Protein AF-A0A644ZWA3-F1 (afdb_monomer_lite)

Foldseek 3Di:
DWFFFQDDDDPPDDGPWFPSPGDDWDWDQDPVDGIWTDDVVVRDGDDPRTDDDDDDPDCQRVPPDDDDDDDPPPDDDDRGGDDDDDDDDDPDPDD

pLDDT: mean 81.75, std 13.61, range [44.06, 96.75]

Secondary structure (DSSP, 8-state):
-EEEE---PPTTSPP-TTTS-EEE-EEEE-TTS-EEEEETTTTEE--TTEEEEE--SSHHHH-SS-S-----TT----------PPPP---PPP-

Structure (mmCIF, N/CA/C/O backbone):
data_AF-A0A644ZWA3-F1
#
_entry.id   AF-A0A644ZWA3-F1
#
loop_
_atom_site.group_PDB
_atom_site.id
_atom_site.type_symbol
_atom_site.label_atom_id
_atom_site.label_alt_id
_atom_site.label_comp_id
_atom_site.label_asym_id
_atom_site.label_entity_id
_atom_site.label_seq_id
_atom_site.pdbx_PDB_ins_code
_atom_site.Cartn_x
_atom_site.Cartn_y
_atom_site.Cartn_z
_atom_site.occupancy
_atom_site.B_iso_or_equiv
_atom_site.auth_seq_id
_atom_site.auth_comp_id
_atom_site.auth_asym_id
_atom_site.auth_atom_id
_atom_site.pdbx_PDB_model_num
ATOM 1 N N . MET A 1 1 ? -4.438 -3.023 1.247 1.00 93.75 1 MET A N 1
ATOM 2 C CA . MET A 1 1 ? -4.165 -1.780 0.489 1.00 93.75 1 MET A CA 1
ATOM 3 C C . MET A 1 1 ? -2.864 -1.931 -0.269 1.00 93.75 1 MET A C 1
ATOM 5 O O . MET A 1 1 ? -2.024 -2.705 0.176 1.00 93.75 1 MET A O 1
ATOM 9 N N . SER A 1 2 ? -2.702 -1.234 -1.393 1.00 92.19 2 SER A N 1
ATOM 10 C CA . SER A 1 2 ? -1.455 -1.214 -2.167 1.00 92.19 2 SER A CA 1
ATOM 11 C C . SER A 1 2 ? -1.055 0.216 -2.514 1.00 92.19 2 SER A C 1
ATOM 13 O O . SER A 1 2 ? -1.911 1.064 -2.790 1.00 92.19 2 SER A O 1
ATOM 15 N N . GLY A 1 3 ? 0.246 0.484 -2.486 1.00 92.25 3 GLY A N 1
ATOM 16 C CA . GLY A 1 3 ? 0.784 1.815 -2.703 1.00 92.25 3 GLY A CA 1
ATOM 17 C C . GLY A 1 3 ? 2.301 1.860 -2.621 1.00 92.25 3 GLY A C 1
ATOM 18 O O . GLY A 1 3 ? 2.977 0.887 -2.954 1.00 92.25 3 GLY A O 1
ATOM 19 N N . TYR A 1 4 ? 2.825 2.993 -2.165 1.00 89.81 4 TYR A N 1
ATOM 20 C CA . TYR A 1 4 ? 4.258 3.230 -1.991 1.00 89.81 4 TYR A CA 1
ATOM 21 C C . TYR A 1 4 ? 4.560 3.704 -0.577 1.00 89.81 4 TYR A C 1
ATOM 23 O O . TYR A 1 4 ? 3.747 4.406 0.025 1.00 89.81 4 TYR A O 1
ATOM 31 N N . LEU A 1 5 ? 5.735 3.332 -0.070 1.00 87.75 5 LEU A N 1
ATOM 32 C CA . LEU A 1 5 ? 6.246 3.787 1.217 1.00 87.75 5 LEU A CA 1
ATOM 33 C C . LEU A 1 5 ? 7.485 4.662 1.006 1.00 87.75 5 LEU A C 1
ATOM 35 O O . LEU A 1 5 ? 8.503 4.189 0.500 1.00 87.75 5 LEU A O 1
ATOM 39 N N . ALA A 1 6 ? 7.415 5.926 1.421 1.00 85.25 6 ALA A N 1
ATOM 40 C CA . ALA A 1 6 ? 8.569 6.813 1.430 1.00 85.25 6 ALA A CA 1
ATOM 41 C C . ALA A 1 6 ? 9.573 6.342 2.487 1.00 85.25 6 ALA A C 1
ATOM 43 O O . ALA A 1 6 ? 9.268 6.312 3.682 1.00 85.25 6 ALA A O 1
ATOM 44 N N . THR A 1 7 ? 10.785 5.997 2.052 1.00 74.94 7 THR A N 1
ATOM 45 C CA . THR A 1 7 ? 11.851 5.570 2.960 1.00 74.94 7 THR A CA 1
ATOM 46 C C . THR A 1 7 ? 12.830 6.707 3.228 1.00 74.94 7 THR A C 1
ATOM 48 O O . THR A 1 7 ? 13.190 7.485 2.341 1.00 74.94 7 THR A O 1
ATOM 51 N N . VAL A 1 8 ? 13.286 6.819 4.476 1.00 71.56 8 VAL A N 1
ATOM 52 C CA . VAL A 1 8 ? 14.385 7.724 4.818 1.00 71.56 8 VAL A CA 1
ATOM 53 C C . VAL A 1 8 ? 15.688 7.010 4.481 1.00 71.56 8 VAL A C 1
ATOM 55 O O . VAL A 1 8 ? 16.030 5.996 5.091 1.00 71.56 8 VAL A O 1
ATOM 58 N N . ALA A 1 9 ? 16.418 7.526 3.494 1.00 67.44 9 ALA A N 1
ATOM 59 C CA . ALA A 1 9 ? 17.729 6.990 3.159 1.00 67.44 9 ALA A CA 1
ATOM 60 C C . ALA A 1 9 ? 18.704 7.161 4.332 1.00 67.44 9 ALA A C 1
ATOM 62 O O . ALA A 1 9 ? 18.706 8.183 5.020 1.00 67.44 9 ALA A O 1
ATOM 63 N N . ALA A 1 10 ? 19.566 6.161 4.536 1.00 69.69 10 ALA A N 1
ATOM 64 C CA . ALA A 1 10 ? 20.649 6.265 5.506 1.00 69.69 10 ALA A CA 1
ATOM 65 C C . ALA A 1 10 ? 21.542 7.486 5.191 1.00 69.69 10 ALA A C 1
ATOM 67 O O . ALA A 1 10 ? 21.741 7.800 4.011 1.00 69.69 10 ALA A O 1
ATOM 68 N N . PRO A 1 11 ? 22.121 8.153 6.208 1.00 72.06 11 PRO A N 1
ATOM 69 C CA . PRO A 1 11 ? 22.977 9.317 5.998 1.00 72.06 11 PRO A CA 1
ATOM 70 C C . PRO A 1 11 ? 24.075 9.049 4.959 1.00 72.06 11 PRO A C 1
ATOM 72 O O . PRO A 1 11 ? 24.791 8.051 5.039 1.00 72.06 11 PRO A O 1
ATOM 75 N N . GLY A 1 12 ? 24.198 9.933 3.966 1.00 76.25 12 GLY A N 1
ATOM 76 C CA . GLY A 1 12 ? 25.191 9.819 2.891 1.00 76.25 12 GLY A CA 1
ATOM 77 C C . GLY A 1 12 ? 24.818 8.874 1.742 1.00 76.25 12 GLY A C 1
ATOM 78 O O . GLY A 1 12 ? 25.595 8.757 0.796 1.00 76.25 12 GLY A O 1
ATOM 79 N N . ARG A 1 13 ? 23.646 8.224 1.773 1.00 69.56 13 ARG A N 1
ATOM 80 C CA . ARG A 1 13 ? 23.103 7.505 0.611 1.00 69.56 13 ARG A CA 1
ATOM 81 C C . ARG A 1 13 ? 22.098 8.376 -0.146 1.00 69.56 13 ARG A C 1
ATOM 83 O O . ARG A 1 13 ? 21.323 9.090 0.493 1.00 69.56 13 ARG A O 1
ATOM 90 N N . PRO A 1 14 ? 22.083 8.319 -1.491 1.00 67.88 14 PRO A N 1
ATOM 91 C CA . PRO A 1 14 ? 21.019 8.952 -2.255 1.00 67.88 14 PRO A CA 1
ATOM 92 C C . PRO A 1 14 ? 19.674 8.348 -1.845 1.00 67.88 14 PRO A C 1
ATOM 94 O O . PRO A 1 14 ? 19.594 7.167 -1.498 1.00 67.88 14 PRO A O 1
ATOM 97 N N . ARG A 1 15 ? 18.618 9.163 -1.891 1.00 66.38 15 ARG A N 1
ATOM 98 C CA . ARG A 1 15 ? 17.253 8.659 -1.749 1.00 66.38 15 ARG A CA 1
ATOM 99 C C . ARG A 1 15 ? 16.969 7.594 -2.803 1.00 66.38 15 ARG A C 1
ATOM 101 O O . ARG A 1 15 ? 17.464 7.677 -3.928 1.00 66.38 15 ARG A O 1
ATOM 108 N N . ASN A 1 16 ? 16.152 6.614 -2.439 1.00 62.31 16 ASN A N 1
ATOM 109 C CA . ASN A 1 16 ? 15.746 5.553 -3.348 1.00 62.31 16 ASN A CA 1
ATOM 110 C C . ASN A 1 16 ? 14.693 6.081 -4.332 1.00 62.31 16 ASN A C 1
ATOM 112 O O . ASN A 1 16 ? 13.500 5.848 -4.182 1.00 62.31 16 ASN A O 1
ATOM 116 N N . ILE A 1 17 ? 15.143 6.779 -5.373 1.00 56.75 17 ILE A N 1
ATOM 117 C CA . ILE A 1 17 ? 14.281 7.228 -6.469 1.00 56.75 17 ILE A CA 1
ATOM 118 C C . ILE A 1 17 ? 13.886 5.999 -7.287 1.00 56.75 17 ILE A C 1
ATOM 120 O O . ILE A 1 17 ? 14.729 5.331 -7.888 1.00 56.75 17 ILE A O 1
ATOM 124 N N . GLY A 1 18 ? 12.600 5.678 -7.282 1.00 50.25 18 GLY A N 1
ATOM 125 C CA . GLY A 1 18 ? 12.048 4.537 -7.996 1.00 50.25 18 GLY A CA 1
ATOM 126 C C . GLY A 1 18 ? 12.057 3.204 -7.262 1.00 50.25 18 GLY A C 1
ATOM 127 O O . GLY A 1 18 ? 11.405 2.273 -7.726 1.00 50.25 18 GLY A O 1
ATOM 128 N N . ALA A 1 19 ? 12.737 3.129 -6.118 1.00 49.12 19 ALA A N 1
ATOM 129 C CA . ALA A 1 19 ? 12.818 1.939 -5.270 1.00 49.12 19 ALA A CA 1
ATOM 130 C C . ALA A 1 19 ? 12.276 2.163 -3.845 1.00 49.12 19 ALA A C 1
ATOM 132 O O . ALA A 1 19 ? 12.328 1.234 -3.041 1.00 49.12 19 ALA A O 1
ATOM 133 N N . ASP A 1 20 ? 11.750 3.355 -3.532 1.00 57.19 20 ASP A N 1
ATOM 134 C CA . ASP A 1 20 ? 10.857 3.570 -2.387 1.00 57.19 20 ASP A CA 1
ATOM 135 C C . ASP A 1 20 ? 9.673 2.602 -2.558 1.00 57.19 20 ASP A C 1
ATOM 137 O O . ASP A 1 20 ? 8.865 2.729 -3.480 1.00 57.19 20 ASP A O 1
ATOM 141 N N . ALA A 1 21 ? 9.723 1.507 -1.796 1.00 64.88 21 ALA A N 1
ATOM 142 C CA . ALA A 1 21 ? 9.191 0.219 -2.215 1.00 64.88 21 ALA A CA 1
ATOM 143 C C . ALA A 1 21 ? 7.691 0.290 -2.516 1.00 64.88 21 ALA A C 1
ATOM 145 O O . ALA A 1 21 ? 6.920 0.888 -1.760 1.00 64.88 21 ALA A O 1
ATOM 146 N N . THR A 1 22 ? 7.263 -0.384 -3.591 1.00 83.00 22 THR A N 1
ATOM 147 C CA . THR A 1 22 ? 5.868 -0.820 -3.676 1.00 83.00 22 THR A CA 1
ATOM 148 C C . THR A 1 22 ? 5.551 -1.538 -2.375 1.00 83.00 22 THR A C 1
ATOM 150 O O . THR A 1 22 ? 6.244 -2.495 -2.020 1.00 83.00 22 THR A O 1
ATOM 153 N N . HIS A 1 23 ? 4.543 -1.063 -1.663 1.00 89.81 23 HIS A N 1
ATOM 154 C CA . HIS A 1 23 ? 4.219 -1.542 -0.332 1.00 89.81 23 HIS A CA 1
ATOM 155 C C . HIS A 1 23 ? 2.750 -1.920 -0.244 1.00 89.81 23 HIS A C 1
ATOM 157 O O . HIS A 1 23 ? 1.906 -1.473 -1.030 1.00 89.81 23 HIS A O 1
ATOM 163 N N . ALA A 1 24 ? 2.452 -2.780 0.717 1.00 92.56 24 ALA A N 1
ATOM 164 C CA . ALA A 1 24 ? 1.100 -3.181 1.035 1.00 92.56 24 ALA A CA 1
ATOM 165 C C . ALA A 1 24 ? 0.918 -3.168 2.546 1.00 92.56 24 ALA A C 1
ATOM 167 O O . ALA A 1 24 ? 1.795 -3.582 3.298 1.00 92.56 24 ALA A O 1
ATOM 168 N N . TRP A 1 25 ? -0.250 -2.715 2.973 1.00 95.12 25 TRP A N 1
ATOM 169 C CA . TRP A 1 25 ? -0.634 -2.644 4.376 1.00 95.12 25 TRP A CA 1
ATOM 170 C C . TRP A 1 25 ? -2.112 -3.007 4.531 1.00 95.12 25 TRP A C 1
ATOM 172 O O . TRP A 1 25 ? -2.842 -3.175 3.539 1.00 95.12 25 TRP A O 1
ATOM 182 N N . ALA A 1 26 ? -2.551 -3.179 5.773 1.00 96.31 26 ALA A N 1
ATOM 183 C CA . ALA A 1 26 ? -3.896 -3.635 6.099 1.00 96.31 26 ALA A CA 1
ATOM 184 C C . ALA A 1 26 ? -4.740 -2.489 6.663 1.00 96.31 26 ALA A C 1
ATOM 186 O 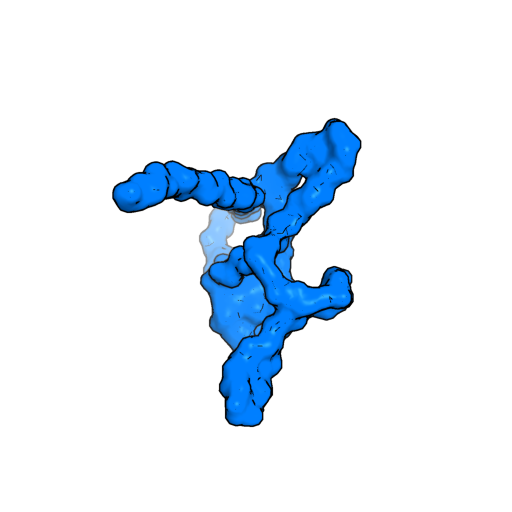O . ALA A 1 26 ? -4.231 -1.637 7.378 1.00 96.31 26 ALA A O 1
ATOM 187 N N . GLY A 1 27 ? -6.035 -2.500 6.353 1.00 95.75 27 GLY A N 1
ATOM 188 C CA . GLY A 1 27 ? -7.029 -1.642 6.993 1.00 95.75 27 GLY A CA 1
ATOM 189 C C . GLY A 1 27 ? -8.038 -2.494 7.739 1.00 95.75 27 GLY A C 1
ATOM 190 O O . GLY A 1 27 ? -8.432 -3.556 7.248 1.00 95.75 27 GLY A O 1
ATOM 191 N N . VAL A 1 28 ? -8.475 -2.031 8.904 1.00 95.62 28 VAL A N 1
ATOM 192 C CA . VAL A 1 28 ? -9.582 -2.625 9.655 1.00 95.62 28 VAL A CA 1
ATOM 193 C C . VAL A 1 28 ? -10.705 -1.609 9.798 1.00 95.62 28 VAL A C 1
ATOM 195 O O . VAL A 1 28 ? -10.476 -0.462 10.170 1.00 95.62 28 VAL A O 1
ATOM 198 N N . TRP A 1 29 ? -11.932 -2.024 9.494 1.00 96.06 29 TRP A N 1
ATOM 199 C CA . TRP A 1 29 ? -13.108 -1.202 9.755 1.00 96.06 29 TRP A CA 1
ATOM 200 C C . TRP A 1 29 ? -13.471 -1.282 11.237 1.00 96.06 29 TRP A C 1
ATOM 202 O O . TRP A 1 29 ? -13.694 -2.379 11.759 1.00 96.06 29 TRP A O 1
ATOM 212 N N . LEU A 1 30 ? -13.561 -0.133 11.903 1.00 96.56 30 LEU A N 1
ATOM 213 C CA . LEU A 1 30 ? -13.957 -0.041 13.305 1.00 96.56 30 LEU A CA 1
ATOM 214 C C . LEU A 1 30 ? -15.403 0.478 13.399 1.00 96.56 30 LEU A C 1
ATOM 216 O O . LEU A 1 30 ? -15.655 1.639 13.082 1.00 96.56 30 LEU A O 1
ATOM 220 N N . PRO A 1 31 ? -16.382 -0.340 13.837 1.00 96.75 31 PRO A N 1
ATOM 221 C CA . PRO A 1 31 ? -17.768 0.108 13.957 1.00 96.75 31 PRO A CA 1
ATOM 222 C C . PRO A 1 31 ? -17.908 1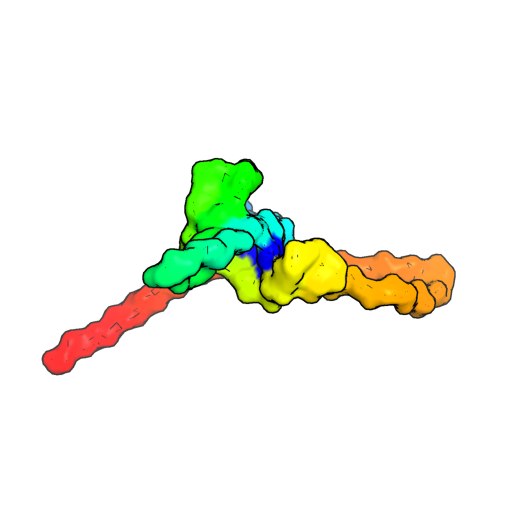.321 14.886 1.00 96.75 31 PRO A C 1
ATOM 224 O O . PRO A 1 31 ? -17.456 1.288 16.028 1.00 96.75 31 PRO A O 1
ATOM 227 N N . GLY A 1 32 ? -18.567 2.379 14.406 1.00 95.94 32 GLY A N 1
ATOM 228 C CA . GLY A 1 32 ? -18.722 3.638 15.148 1.00 95.94 32 GLY A CA 1
ATOM 229 C C . GLY A 1 32 ? -17.531 4.596 15.032 1.00 95.94 32 GLY A C 1
ATOM 230 O O . GLY A 1 32 ? -17.607 5.708 15.547 1.00 95.94 32 GLY A O 1
ATOM 231 N N . ALA A 1 33 ? -16.472 4.187 14.335 1.00 92.75 33 ALA A N 1
ATOM 232 C CA . ALA A 1 33 ? -15.391 5.036 13.854 1.00 92.75 33 ALA A CA 1
ATOM 233 C C . ALA A 1 33 ? -15.250 4.838 12.327 1.00 92.75 33 ALA A C 1
ATOM 235 O O . ALA A 1 33 ? -16.242 4.556 11.654 1.00 92.75 33 ALA A O 1
ATOM 236 N N . ASP A 1 34 ? -14.034 4.989 11.802 1.00 95.69 34 ASP A N 1
ATOM 237 C CA . ASP A 1 34 ? -13.684 4.811 10.390 1.00 95.69 34 ASP A CA 1
ATOM 238 C C . ASP A 1 34 ? -12.703 3.638 10.193 1.00 95.69 34 ASP A C 1
ATOM 240 O O . ASP A 1 34 ? -12.441 2.837 11.098 1.00 95.69 34 ASP A O 1
ATOM 244 N N . TRP A 1 35 ? -12.160 3.522 8.981 1.00 95.50 35 TRP A N 1
ATOM 245 C CA . TRP A 1 35 ? -11.030 2.649 8.685 1.00 95.50 35 TRP A CA 1
ATOM 246 C C . TRP A 1 35 ? -9.794 3.041 9.494 1.00 95.50 35 TRP A C 1
ATOM 248 O O . TRP A 1 35 ? -9.455 4.218 9.614 1.00 95.50 35 TRP A O 1
ATOM 258 N N . TYR A 1 36 ? -9.115 2.030 10.024 1.00 96.12 36 TYR A N 1
ATOM 259 C CA . TYR A 1 36 ? -7.847 2.173 10.716 1.00 96.12 36 TYR A CA 1
ATOM 260 C C . TYR A 1 36 ? -6.764 1.358 10.015 1.00 96.12 36 TYR A C 1
ATOM 262 O O . TYR A 1 36 ? -6.884 0.138 9.875 1.00 96.12 36 TYR A O 1
ATOM 270 N N . ASP A 1 37 ? -5.705 2.047 9.599 1.00 96.69 37 ASP A N 1
ATOM 271 C CA . ASP A 1 37 ? -4.691 1.508 8.700 1.00 96.69 37 ASP A CA 1
ATOM 272 C C . ASP A 1 37 ? -3.394 1.195 9.452 1.00 96.69 37 ASP A C 1
ATOM 274 O O . ASP A 1 37 ? -2.860 2.013 10.207 1.00 96.69 37 ASP A O 1
ATOM 278 N N . LEU A 1 38 ? -2.879 -0.012 9.231 1.00 96.31 38 LEU A N 1
ATOM 279 C CA . LEU A 1 38 ? -1.752 -0.598 9.944 1.00 96.31 38 LEU A CA 1
ATOM 280 C C . LEU A 1 38 ? -0.734 -1.176 8.971 1.00 96.31 38 LEU A C 1
ATOM 282 O O . LEU A 1 38 ? -1.086 -1.975 8.097 1.00 96.31 38 LEU A O 1
ATOM 286 N N . ASP A 1 39 ? 0.533 -0.844 9.201 1.00 95.50 39 ASP A N 1
ATOM 287 C CA . ASP A 1 39 ? 1.682 -1.427 8.524 1.00 95.50 39 ASP A CA 1
ATOM 288 C C . ASP A 1 39 ? 2.370 -2.459 9.440 1.00 95.50 39 ASP A C 1
ATOM 290 O O . ASP A 1 39 ? 3.251 -2.109 10.234 1.00 95.50 39 ASP A O 1
ATOM 294 N N . PRO A 1 40 ? 1.989 -3.748 9.351 1.00 92.50 40 PRO A N 1
ATOM 295 C CA . PRO A 1 40 ? 2.563 -4.793 10.193 1.00 92.50 40 PRO A CA 1
ATOM 296 C C . PRO A 1 40 ? 4.021 -5.111 9.841 1.00 92.50 40 PRO A C 1
ATOM 298 O O . PRO A 1 40 ? 4.715 -5.718 10.650 1.00 92.50 40 PRO A O 1
ATOM 301 N N . THR A 1 41 ? 4.502 -4.733 8.651 1.00 90.56 41 THR A N 1
ATOM 302 C CA . THR A 1 41 ? 5.906 -4.945 8.268 1.00 90.56 41 THR A CA 1
ATOM 303 C C . THR A 1 41 ? 6.831 -4.011 9.038 1.00 90.56 41 THR A C 1
ATOM 305 O O . THR A 1 41 ? 7.940 -4.410 9.387 1.00 90.56 41 THR A O 1
ATOM 308 N N . ASN A 1 42 ? 6.364 -2.795 9.328 1.00 90.50 42 ASN A N 1
ATOM 309 C CA . ASN A 1 42 ? 7.134 -1.771 10.033 1.00 90.50 42 ASN A CA 1
ATOM 310 C C . ASN A 1 42 ? 6.644 -1.515 11.470 1.00 90.50 42 ASN A C 1
ATOM 312 O O . ASN A 1 42 ? 7.062 -0.529 12.072 1.00 90.50 42 ASN A O 1
ATOM 316 N N . ASP A 1 43 ? 5.775 -2.384 12.002 1.00 94.06 43 ASP A N 1
ATOM 317 C CA . ASP A 1 43 ? 5.215 -2.324 13.363 1.00 94.06 43 ASP A CA 1
ATOM 318 C C . ASP A 1 43 ? 4.671 -0.935 13.741 1.00 94.06 43 ASP A C 1
ATOM 320 O O . ASP A 1 43 ? 4.981 -0.370 14.793 1.00 94.06 43 ASP A O 1
ATOM 324 N N . ARG A 1 44 ? 3.897 -0.326 12.835 1.00 93.44 44 ARG A N 1
ATOM 325 C CA . ARG A 1 44 ? 3.389 1.035 13.044 1.00 93.44 44 ARG A CA 1
ATOM 326 C C . ARG A 1 44 ? 2.059 1.315 12.342 1.00 93.44 44 ARG A C 1
ATOM 328 O O . ARG A 1 44 ? 1.723 0.649 11.361 1.00 93.44 44 ARG A O 1
ATOM 335 N N . PRO A 1 45 ? 1.305 2.328 12.804 1.00 96.19 45 PRO A N 1
ATOM 336 C CA . PRO A 1 45 ? 0.190 2.875 12.045 1.00 96.19 45 PRO A CA 1
ATOM 337 C C . PRO A 1 45 ? 0.652 3.511 10.734 1.00 96.19 45 PRO A C 1
ATOM 339 O O . PRO A 1 45 ? 1.788 3.977 10.609 1.00 96.19 45 PRO A O 1
ATOM 342 N N . VAL A 1 46 ? -0.265 3.566 9.776 1.00 95.12 46 VAL A N 1
ATOM 343 C CA . VAL A 1 46 ? -0.062 4.280 8.516 1.00 95.12 46 VAL A CA 1
ATOM 344 C C . VAL A 1 46 ? -0.095 5.790 8.743 1.00 95.12 46 VAL A C 1
ATOM 346 O O . VAL A 1 46 ? -0.894 6.308 9.519 1.00 95.12 46 VAL A O 1
ATOM 349 N N . ASP A 1 47 ? 0.795 6.493 8.052 1.00 92.62 47 ASP A N 1
ATOM 350 C CA . ASP A 1 47 ? 0.986 7.940 8.129 1.00 92.62 47 ASP A CA 1
ATOM 351 C C . ASP A 1 47 ? 1.254 8.535 6.733 1.00 92.62 47 ASP A C 1
ATOM 353 O O . ASP A 1 47 ? 1.167 7.846 5.715 1.00 92.62 47 ASP A O 1
ATOM 357 N N . GLU A 1 48 ? 1.641 9.811 6.680 1.00 90.50 48 GLU A N 1
ATOM 358 C CA . GLU A 1 48 ? 1.918 10.559 5.443 1.00 90.50 48 GLU A CA 1
ATOM 359 C C . GLU A 1 48 ? 3.034 9.962 4.566 1.00 90.50 48 GLU A C 1
ATOM 361 O O . GLU A 1 48 ? 3.179 10.342 3.404 1.00 90.50 48 GLU A O 1
ATOM 366 N N . SER A 1 49 ? 3.822 9.015 5.088 1.00 89.06 49 SER A N 1
ATOM 367 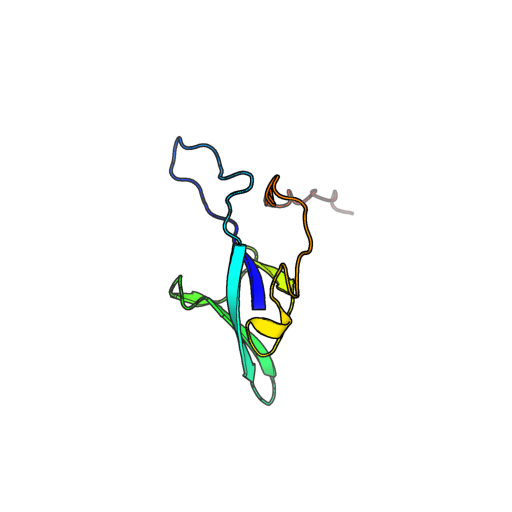C CA . SER A 1 49 ? 4.824 8.299 4.294 1.00 89.06 49 SER A CA 1
ATOM 368 C C . SER A 1 49 ? 4.236 7.169 3.442 1.00 89.06 49 SER A C 1
ATOM 370 O O . SER A 1 49 ? 4.967 6.591 2.642 1.00 89.06 49 SER A O 1
ATOM 372 N N . HIS A 1 50 ? 2.937 6.873 3.556 1.00 91.81 50 HIS A N 1
ATOM 373 C CA . HIS A 1 50 ? 2.248 5.867 2.749 1.00 91.81 50 HIS A CA 1
ATOM 374 C C . HIS A 1 50 ? 1.364 6.534 1.694 1.00 91.81 50 HIS A C 1
ATOM 376 O O . HIS A 1 50 ? 0.337 7.141 1.994 1.00 91.81 50 HIS A O 1
ATOM 382 N N . ALA A 1 51 ? 1.732 6.383 0.427 1.00 91.31 51 ALA A N 1
ATOM 383 C CA . ALA A 1 51 ? 0.909 6.832 -0.686 1.00 91.31 51 ALA A CA 1
ATOM 384 C C . ALA A 1 51 ? -0.013 5.698 -1.147 1.00 91.31 51 ALA A C 1
ATOM 386 O O . ALA A 1 51 ? 0.428 4.782 -1.844 1.00 91.31 51 ALA A O 1
ATOM 387 N N . THR A 1 52 ? -1.294 5.755 -0.774 1.00 93.44 52 THR A N 1
ATOM 388 C CA . THR A 1 52 ? -2.324 4.810 -1.242 1.00 93.44 52 THR A CA 1
ATOM 389 C C . THR A 1 52 ? -2.558 4.950 -2.742 1.00 93.44 52 THR A C 1
ATOM 391 O O . THR A 1 52 ? -2.881 6.035 -3.220 1.00 93.44 52 THR A O 1
ATOM 394 N N . VAL A 1 53 ? -2.472 3.840 -3.479 1.00 92.31 53 VAL A N 1
ATOM 395 C CA . VAL A 1 53 ? -2.784 3.789 -4.921 1.00 92.31 53 VAL A C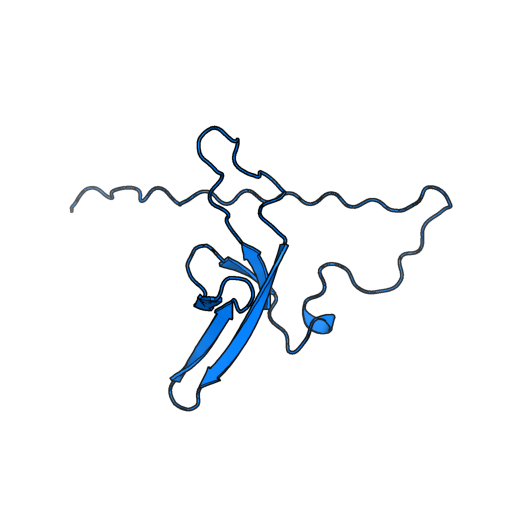A 1
ATOM 396 C C . VAL A 1 53 ? -3.997 2.900 -5.208 1.00 92.31 53 VAL A C 1
ATOM 398 O O . VAL A 1 53 ? -4.737 3.168 -6.151 1.00 92.31 53 VAL A O 1
ATOM 401 N N . ALA A 1 54 ? -4.246 1.872 -4.388 1.00 94.00 54 ALA A N 1
ATOM 402 C CA . ALA A 1 54 ? -5.411 0.997 -4.523 1.00 94.00 54 ALA A CA 1
ATOM 403 C C . ALA A 1 54 ? -5.891 0.413 -3.180 1.00 94.00 54 ALA A C 1
ATOM 405 O O . ALA A 1 54 ? -5.097 0.109 -2.281 1.00 94.00 54 ALA A O 1
ATOM 406 N N . TRP A 1 55 ? -7.205 0.192 -3.074 1.00 95.19 55 TRP A N 1
ATOM 407 C CA . TRP A 1 55 ? -7.884 -0.491 -1.965 1.00 95.19 55 TRP A CA 1
ATOM 408 C C . TRP A 1 55 ? -8.650 -1.710 -2.470 1.00 95.19 55 TRP A C 1
ATOM 410 O O . TRP A 1 55 ? -9.272 -1.667 -3.525 1.00 95.19 55 TRP A O 1
ATOM 420 N N . GLY A 1 56 ? -8.626 -2.781 -1.684 1.00 95.19 56 GLY A N 1
ATOM 421 C CA . GLY A 1 56 ? -9.262 -4.046 -2.018 1.00 95.19 56 GLY A CA 1
ATOM 422 C C . GLY A 1 56 ? -9.182 -5.020 -0.852 1.00 95.19 56 GLY A C 1
ATOM 423 O O . GLY A 1 56 ? -8.444 -4.776 0.111 1.00 95.19 56 GLY A O 1
ATOM 424 N N . ARG A 1 57 ? -9.964 -6.097 -0.921 1.00 94.62 57 ARG A N 1
ATOM 425 C CA . ARG A 1 57 ? -10.093 -7.078 0.163 1.00 94.62 57 ARG A CA 1
ATOM 426 C C . ARG A 1 57 ? -8.844 -7.940 0.291 1.00 94.62 57 ARG A C 1
ATOM 428 O O . ARG A 1 57 ? -8.461 -8.302 1.401 1.00 94.62 57 ARG A O 1
ATOM 435 N N . ASP A 1 58 ? -8.224 -8.263 -0.835 1.00 92.19 58 ASP A N 1
ATOM 436 C CA . ASP A 1 58 ? -6.988 -9.028 -0.902 1.00 92.19 58 ASP A CA 1
ATOM 437 C C . ASP A 1 58 ? -6.107 -8.558 -2.069 1.00 92.19 58 ASP A C 1
ATOM 439 O O . ASP A 1 58 ? -6.402 -7.575 -2.750 1.00 92.19 58 ASP A O 1
ATOM 443 N N . TYR A 1 59 ? -4.985 -9.247 -2.278 1.00 88.50 59 TYR A N 1
ATOM 444 C CA . TYR A 1 59 ? -4.018 -8.904 -3.316 1.00 88.50 59 TYR A CA 1
ATOM 445 C C . TYR A 1 59 ? -4.626 -8.874 -4.728 1.00 88.50 59 TYR A C 1
ATOM 447 O O . TYR A 1 59 ? -4.208 -8.065 -5.551 1.00 88.50 59 TYR A O 1
ATOM 455 N N . SER A 1 60 ? -5.619 -9.714 -5.026 1.00 90.88 60 SER A N 1
ATOM 456 C CA . SER A 1 60 ? -6.184 -9.835 -6.376 1.00 90.88 60 SER A CA 1
ATOM 457 C C . SER A 1 60 ? -6.992 -8.612 -6.827 1.00 90.88 60 SER A C 1
ATOM 459 O O . SER A 1 60 ? -7.135 -8.385 -8.035 1.00 90.88 60 SER A O 1
ATOM 461 N N . ASP A 1 61 ? -7.464 -7.810 -5.870 1.00 92.69 61 ASP A N 1
ATOM 462 C CA . ASP A 1 61 ? -8.173 -6.548 -6.100 1.00 92.69 61 ASP A CA 1
ATOM 463 C C . ASP A 1 61 ? -7.217 -5.372 -6.350 1.00 92.69 61 ASP A C 1
ATOM 465 O O . ASP A 1 61 ? -7.609 -4.364 -6.932 1.00 92.69 61 ASP A O 1
ATOM 469 N N . VAL A 1 62 ? -5.964 -5.486 -5.899 1.00 92.69 62 VAL A N 1
ATOM 470 C CA . VAL A 1 62 ? -4.988 -4.380 -5.883 1.00 92.69 62 VAL A CA 1
ATOM 471 C C . VAL A 1 62 ? -3.679 -4.715 -6.596 1.00 92.69 62 VAL A C 1
ATOM 473 O O . VAL A 1 62 ? -2.707 -3.970 -6.486 1.00 92.69 62 VAL A O 1
ATOM 476 N N . ALA A 1 63 ? -3.628 -5.841 -7.309 1.00 88.38 63 ALA A N 1
ATOM 477 C CA . ALA A 1 63 ? -2.446 -6.269 -8.042 1.00 88.38 63 ALA A CA 1
ATOM 478 C C . ALA A 1 63 ? -2.080 -5.217 -9.110 1.00 88.38 63 ALA A C 1
ATOM 480 O O . ALA A 1 63 ? -2.915 -4.924 -9.971 1.00 88.38 63 ALA A O 1
ATOM 481 N N . PRO A 1 64 ? -0.839 -4.686 -9.121 1.00 80.62 64 PRO A N 1
ATOM 482 C CA . PRO A 1 64 ? -0.415 -3.692 -10.112 1.00 80.62 64 PRO A CA 1
ATOM 483 C C . PRO A 1 64 ? -0.542 -4.178 -11.563 1.00 80.62 64 PRO A C 1
ATOM 485 O O . PRO A 1 64 ? -0.761 -3.385 -12.474 1.00 80.62 64 PRO A O 1
ATOM 488 N N . VAL A 1 65 ? -0.404 -5.491 -11.777 1.00 83.25 65 VAL A N 1
ATOM 489 C CA . VAL A 1 65 ? -0.592 -6.166 -13.065 1.00 83.25 65 VAL A CA 1
ATOM 490 C C . VAL A 1 65 ? -1.364 -7.457 -12.829 1.00 83.25 65 VAL A C 1
ATOM 492 O O . VAL A 1 65 ? -1.000 -8.255 -11.967 1.00 83.25 65 VAL A O 1
ATOM 495 N N . ARG A 1 66 ? -2.415 -7.683 -13.622 1.00 82.19 66 ARG A N 1
ATOM 496 C CA . ARG A 1 66 ? -3.287 -8.861 -13.551 1.00 82.19 66 ARG A CA 1
ATOM 497 C C . ARG A 1 66 ? -3.656 -9.332 -14.955 1.00 82.19 66 ARG A C 1
ATOM 499 O O . ARG A 1 66 ? -3.932 -8.515 -15.826 1.00 82.19 66 ARG A O 1
ATOM 506 N N . GLY A 1 67 ? -3.754 -10.649 -15.139 1.00 84.75 67 GLY A N 1
ATOM 507 C CA . GLY A 1 67 ? -4.252 -11.274 -16.367 1.00 84.75 67 GLY A CA 1
ATOM 508 C C . GLY A 1 67 ? -3.192 -12.086 -17.106 1.00 84.75 67 GLY A C 1
ATOM 509 O O . GLY A 1 67 ? -2.179 -12.477 -16.532 1.00 84.75 67 GLY A O 1
ATOM 510 N N . VAL A 1 68 ? -3.458 -12.363 -18.382 1.00 85.00 68 VAL A N 1
ATOM 511 C CA . VAL A 1 68 ? -2.553 -13.096 -19.275 1.00 85.00 68 VAL A CA 1
ATOM 512 C C . VAL A 1 68 ? -1.861 -12.095 -20.192 1.00 85.00 68 VAL A C 1
ATOM 514 O O . VAL A 1 68 ? -2.529 -11.320 -20.874 1.00 85.00 68 VAL A O 1
ATOM 517 N N . ILE A 1 69 ? -0.529 -12.114 -20.211 1.00 79.06 69 ILE A N 1
ATOM 518 C CA . ILE A 1 69 ? 0.281 -11.293 -21.114 1.00 79.06 69 ILE A CA 1
ATOM 519 C C . ILE A 1 69 ? 0.678 -12.168 -22.305 1.00 79.06 69 ILE A C 1
ATOM 521 O O . ILE A 1 69 ? 1.417 -13.137 -22.142 1.00 79.06 69 ILE A O 1
ATOM 525 N N . TYR A 1 70 ? 0.186 -11.828 -23.495 1.00 81.62 70 TYR A N 1
ATOM 526 C CA . TYR A 1 70 ? 0.637 -12.424 -24.752 1.00 81.62 70 TYR A CA 1
ATOM 527 C C . TYR A 1 70 ? 1.803 -11.597 -25.296 1.00 81.62 70 TYR A C 1
ATOM 529 O O . TYR A 1 70 ? 1.666 -10.389 -25.477 1.00 81.62 70 TYR A O 1
ATOM 537 N N . GLY A 1 71 ? 2.942 -12.232 -25.558 1.00 75.00 71 GLY A N 1
ATOM 538 C CA . GLY A 1 71 ? 4.101 -11.576 -26.153 1.00 75.00 71 GLY A CA 1
ATOM 539 C C . GLY A 1 71 ? 4.922 -12.558 -26.975 1.00 75.00 71 GLY A C 1
ATOM 540 O O . GLY A 1 71 ? 4.978 -13.744 -26.647 1.00 75.00 71 GLY A O 1
ATOM 541 N N . ASP A 1 72 ? 5.551 -12.059 -28.037 1.00 78.88 72 ASP A N 1
ATOM 542 C CA . ASP A 1 72 ? 6.542 -12.822 -28.794 1.00 78.88 72 ASP A CA 1
ATOM 543 C C . ASP A 1 72 ? 7.769 -13.142 -27.920 1.00 78.88 72 ASP A C 1
ATOM 545 O O . ASP A 1 72 ? 7.957 -12.586 -26.835 1.00 78.88 72 ASP A O 1
ATOM 549 N N . SER A 1 73 ? 8.637 -14.036 -28.400 1.00 74.31 73 SER A N 1
ATOM 550 C CA . SER A 1 73 ? 9.782 -14.622 -27.676 1.00 74.31 73 SER A CA 1
ATOM 551 C C . SER A 1 73 ? 10.822 -13.636 -27.108 1.00 74.31 73 SER A C 1
ATOM 553 O O . SER A 1 73 ? 11.815 -14.072 -26.531 1.00 74.31 73 SER A O 1
ATOM 555 N N . GLY A 1 74 ? 10.630 -12.324 -27.268 1.00 76.62 74 GLY A N 1
ATOM 556 C CA . GLY A 1 74 ? 11.492 -11.263 -26.739 1.00 76.62 74 GLY A CA 1
ATOM 557 C C . GLY A 1 74 ? 11.338 -10.983 -25.238 1.00 76.62 74 GLY A C 1
ATOM 558 O O . GLY A 1 74 ? 12.131 -10.222 -24.689 1.00 76.62 74 GLY A O 1
ATOM 559 N N . GLY A 1 75 ? 10.363 -11.604 -24.564 1.00 74.25 75 GLY A N 1
ATOM 560 C CA . GLY A 1 75 ? 10.111 -11.403 -23.134 1.00 74.25 75 GLY A CA 1
ATOM 561 C C . GLY A 1 75 ? 9.403 -10.080 -22.812 1.00 74.25 75 GLY A C 1
ATOM 562 O O . GLY A 1 75 ? 9.232 -9.212 -23.663 1.00 74.25 75 GLY A O 1
ATOM 563 N N . SER A 1 76 ? 8.963 -9.935 -21.560 1.00 77.12 76 SER A N 1
ATOM 564 C CA . SER A 1 76 ? 8.299 -8.729 -21.047 1.00 77.12 76 SER A CA 1
ATOM 565 C C . SER A 1 76 ? 9.146 -8.114 -19.938 1.00 77.12 76 SER A C 1
ATOM 567 O O . SER A 1 76 ? 9.578 -8.823 -19.030 1.00 77.12 76 SER A O 1
ATOM 569 N N . SER A 1 77 ? 9.365 -6.799 -19.985 1.00 79.00 77 SER A N 1
ATOM 570 C CA . SER A 1 77 ? 10.023 -6.056 -18.906 1.00 79.00 77 SER A CA 1
ATOM 571 C C . SER A 1 77 ? 9.138 -4.912 -18.428 1.00 79.00 77 SER A C 1
ATOM 573 O O . SER A 1 77 ? 8.399 -4.311 -19.206 1.00 79.00 77 SER A O 1
ATOM 575 N N . MET A 1 78 ? 9.204 -4.622 -17.132 1.00 76.19 78 MET A N 1
ATOM 576 C CA . MET A 1 78 ? 8.489 -3.517 -16.511 1.00 76.19 78 MET A CA 1
ATOM 577 C C . MET A 1 78 ? 9.474 -2.701 -15.686 1.00 76.19 78 MET A C 1
ATOM 579 O O . MET A 1 78 ? 10.213 -3.248 -14.870 1.00 76.19 78 MET A O 1
ATOM 583 N N . LYS A 1 79 ? 9.467 -1.385 -15.900 1.00 77.31 79 LYS A N 1
ATOM 584 C CA . LYS A 1 79 ? 10.221 -0.427 -15.097 1.00 77.31 79 LYS A CA 1
ATOM 585 C C . LYS A 1 79 ? 9.234 0.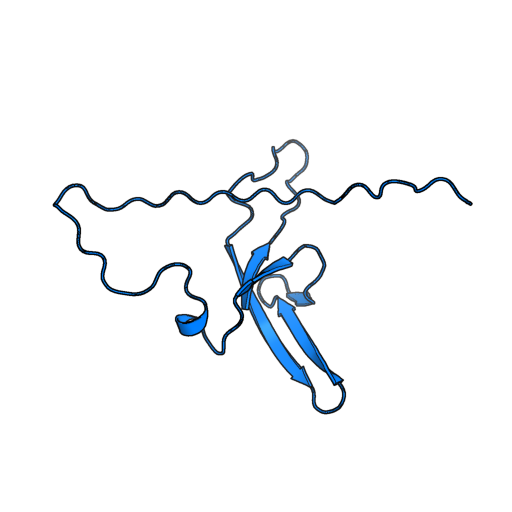519 -14.433 1.00 77.31 79 LYS A C 1
ATOM 587 O O . LYS A 1 79 ? 8.495 1.218 -15.119 1.00 77.31 79 LYS A O 1
ATOM 592 N N . VAL A 1 80 ? 9.243 0.535 -13.109 1.00 75.25 80 VAL A N 1
ATOM 593 C CA . VAL A 1 80 ? 8.439 1.442 -12.288 1.00 75.25 80 VAL A CA 1
ATOM 594 C C . VAL A 1 80 ? 9.394 2.372 -11.555 1.00 75.25 80 VAL A C 1
ATOM 596 O O . VAL A 1 80 ? 10.470 1.945 -11.141 1.00 75.25 80 VAL A O 1
ATOM 599 N N . SER A 1 81 ? 9.029 3.649 -11.447 1.00 76.75 81 SER A N 1
ATOM 600 C CA . SER A 1 81 ? 9.759 4.612 -10.632 1.00 76.75 81 SER A CA 1
ATOM 601 C C . SER A 1 81 ? 8.790 5.602 -9.999 1.00 76.75 81 SER A C 1
ATOM 603 O O . SER A 1 81 ? 8.004 6.226 -10.707 1.00 76.75 81 SER A O 1
ATOM 605 N N . VAL A 1 82 ? 8.882 5.767 -8.684 1.00 77.62 82 VAL A N 1
ATOM 606 C CA . VAL A 1 82 ? 8.184 6.772 -7.888 1.00 77.62 82 VAL A CA 1
ATOM 607 C C . VAL A 1 82 ? 9.208 7.536 -7.054 1.00 77.62 82 VAL A C 1
ATOM 609 O O . VAL A 1 82 ? 10.157 6.946 -6.539 1.00 77.62 82 VAL A O 1
ATOM 612 N N . ASP A 1 83 ? 9.020 8.848 -6.954 1.00 79.06 83 ASP A N 1
ATOM 613 C CA . ASP A 1 83 ? 9.766 9.725 -6.056 1.00 79.06 83 ASP A CA 1
ATOM 614 C C . ASP A 1 83 ? 8.768 10.447 -5.148 1.00 79.06 83 ASP A C 1
ATOM 616 O O . ASP A 1 83 ? 7.842 11.101 -5.634 1.00 79.06 83 ASP A O 1
ATOM 620 N N . MET A 1 84 ? 8.928 10.291 -3.835 1.00 77.88 84 MET A N 1
ATOM 621 C CA . MET A 1 84 ? 8.075 10.925 -2.830 1.00 77.88 84 MET A CA 1
ATOM 622 C C . MET A 1 84 ? 8.854 11.995 -2.070 1.00 77.88 84 MET A C 1
ATOM 624 O O . MET A 1 84 ? 9.537 11.708 -1.085 1.00 77.88 84 MET A O 1
ATOM 628 N N . ALA A 1 85 ? 8.712 13.252 -2.474 1.00 75.62 85 ALA A N 1
ATOM 629 C CA . ALA A 1 85 ? 9.261 14.376 -1.727 1.00 75.62 85 ALA A CA 1
ATOM 630 C C . ALA A 1 85 ? 8.244 14.905 -0.698 1.00 75.62 85 ALA A C 1
ATOM 632 O O . ALA A 1 85 ? 7.055 15.008 -1.018 1.00 75.62 85 ALA A O 1
ATOM 633 N N . PRO A 1 86 ? 8.685 15.292 0.515 1.00 73.88 86 PRO A N 1
ATOM 634 C CA . PRO A 1 86 ? 7.868 16.114 1.395 1.00 73.88 86 PRO A CA 1
ATOM 635 C C . PRO A 1 86 ? 7.419 17.372 0.653 1.00 73.88 86 PRO A C 1
ATOM 637 O O . PRO A 1 86 ? 8.206 18.003 -0.056 1.00 73.88 86 PRO A O 1
ATOM 640 N N . ARG A 1 87 ? 6.154 17.752 0.823 1.00 72.69 87 ARG A N 1
ATOM 641 C CA . ARG A 1 87 ? 5.666 19.019 0.288 1.00 72.69 87 ARG A CA 1
ATOM 642 C C . ARG A 1 87 ? 6.238 20.157 1.130 1.00 72.69 87 ARG A C 1
ATOM 644 O O . ARG A 1 87 ? 5.944 20.237 2.320 1.00 72.69 87 ARG A O 1
ATOM 651 N N . GLU A 1 88 ? 6.985 21.071 0.512 1.00 71.75 88 GLU A N 1
ATOM 652 C CA . GLU A 1 88 ? 7.263 22.352 1.161 1.00 71.75 88 GLU A CA 1
ATOM 653 C C . GLU A 1 88 ? 5.943 23.108 1.342 1.00 71.75 88 GLU A C 1
ATOM 655 O O . GLU A 1 88 ? 5.198 23.364 0.388 1.00 71.75 88 GLU A O 1
ATOM 660 N N . LEU A 1 89 ? 5.619 23.430 2.591 1.00 62.00 89 LEU A N 1
ATOM 661 C CA . LEU A 1 89 ? 4.492 24.293 2.898 1.00 62.00 89 LEU A CA 1
ATOM 662 C C . LEU A 1 89 ? 4.855 25.697 2.416 1.00 62.00 89 LEU A C 1
ATOM 664 O O . LEU A 1 89 ? 5.703 26.360 3.007 1.00 62.00 89 LEU A O 1
ATOM 668 N N . SER A 1 90 ? 4.221 26.159 1.335 1.00 56.12 90 SER A N 1
ATOM 669 C CA . SER A 1 90 ? 4.289 27.570 0.973 1.00 56.12 90 SER A CA 1
ATOM 670 C C . SER A 1 90 ? 3.688 28.363 2.129 1.00 56.12 90 SER A C 1
ATOM 672 O O . SER A 1 90 ? 2.482 28.275 2.371 1.00 56.12 90 SER A O 1
ATOM 674 N N . THR A 1 91 ? 4.512 29.119 2.852 1.00 56.19 91 THR A N 1
ATOM 675 C CA . THR A 1 91 ? 4.023 30.121 3.797 1.00 56.19 91 THR A CA 1
ATOM 676 C C . THR A 1 91 ? 3.184 31.109 2.999 1.00 56.19 91 THR A C 1
ATOM 678 O O . THR A 1 91 ? 3.721 31.960 2.290 1.00 56.19 91 THR A O 1
ATOM 681 N N . PHE A 1 92 ? 1.860 30.976 3.064 1.00 53.75 92 PHE A N 1
ATOM 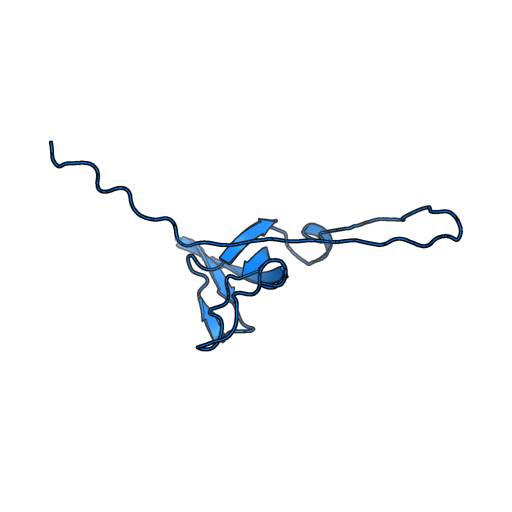682 C CA . PHE A 1 92 ? 0.993 32.069 2.659 1.00 53.75 92 PHE A CA 1
ATOM 683 C C . PHE A 1 92 ? 1.359 33.258 3.554 1.00 53.75 92 PHE A C 1
ATOM 685 O O . PHE A 1 92 ? 1.424 33.077 4.776 1.00 53.75 92 PHE A O 1
ATOM 692 N N . PRO A 1 93 ? 1.662 34.445 2.999 1.00 44.06 93 PRO A N 1
ATOM 693 C CA . PRO A 1 93 ? 1.832 35.617 3.839 1.00 44.06 93 PRO A CA 1
ATOM 694 C C . PRO A 1 93 ? 0.540 35.810 4.640 1.00 44.06 93 PRO A C 1
ATOM 696 O O . PRO A 1 93 ? -0.556 35.633 4.103 1.00 44.06 93 PRO A O 1
ATOM 699 N N . ALA A 1 94 ? 0.687 36.088 5.937 1.00 51.88 94 ALA A N 1
ATOM 700 C CA . ALA A 1 94 ? -0.437 36.410 6.810 1.00 51.88 94 ALA A CA 1
ATOM 701 C C . ALA A 1 94 ? -1.293 37.531 6.177 1.00 51.88 94 ALA A C 1
ATOM 703 O O . ALA A 1 94 ? -0.721 38.374 5.477 1.00 51.88 94 ALA A O 1
ATOM 704 N N . PRO A 1 95 ? -2.627 37.507 6.371 1.00 59.09 95 PRO A N 1
ATOM 705 C CA . PRO A 1 95 ? -3.547 38.463 5.754 1.00 59.09 95 PRO A CA 1
ATOM 706 C C . PRO A 1 95 ? -3.235 39.921 6.104 1.00 59.09 95 PRO A C 1
ATOM 708 O O . PRO A 1 95 ? -2.711 40.173 7.215 1.00 59.09 95 PRO A O 1
#

Organism: NCBI:txid1076179

Radius of gyration: 17.74 Å; chains: 1; bounding box: 44×53×44 Å

InterPro domains:
  IPR038765 Papain-like cysteine peptidase superfamily [SSF54001] (22-67)

Sequence (95 aa):
MSGYLATVAAPGRPRNIGADATHAWAGVWLPGADWYDLDPTNDRPVDESHATVAWGRDYSDVAPVRGVIYGDSGGSSMKVSVDMAPRELSTFPAP